Protein AF-A0ABD0NEL8-F1 (afdb_monomer_lite)

Secondary structure (DSSP, 8-state):
---TTEEEEEEEGGGTEEEEEE-SSSS-EEEEEE-GGGS-----EEE-------

Structure (mmCIF, N/CA/C/O backbone):
data_AF-A0ABD0NEL8-F1
#
_entry.id   AF-A0ABD0NEL8-F1
#
loop_
_atom_site.group_PDB
_atom_site.id
_atom_site.type_symbol
_atom_site.label_atom_id
_atom_site.label_alt_id
_atom_site.label_comp_id
_atom_site.label_asym_id
_atom_site.label_entity_id
_atom_site.label_seq_id
_atom_site.pdbx_PDB_ins_code
_atom_site.Cartn_x
_atom_site.Cartn_y
_atom_site.Cartn_z
_atom_site.occupancy
_atom_site.B_iso_or_equiv
_atom_site.auth_seq_id
_atom_site.auth_comp_id
_atom_site.auth_asym_id
_atom_site.auth_atom_id
_atom_site.pdbx_PDB_model_num
ATOM 1 N N . MET A 1 1 ? 11.596 6.579 5.974 1.00 55.12 1 MET A N 1
ATOM 2 C CA . MET A 1 1 ? 10.979 6.187 4.692 1.00 55.12 1 MET A CA 1
ATOM 3 C C . MET A 1 1 ? 11.989 6.548 3.626 1.00 55.12 1 MET A C 1
ATOM 5 O O . MET A 1 1 ? 12.281 7.725 3.491 1.00 55.12 1 MET A O 1
ATOM 9 N N . GLU A 1 2 ? 12.634 5.567 2.997 1.00 55.81 2 GLU A N 1
ATOM 10 C CA . GLU A 1 2 ? 13.539 5.864 1.882 1.00 55.81 2 GLU A CA 1
ATOM 11 C C . GLU A 1 2 ? 12.687 6.336 0.702 1.00 55.81 2 GLU A C 1
ATOM 13 O O . GLU A 1 2 ? 11.809 5.612 0.241 1.00 55.81 2 GLU A O 1
ATOM 18 N N . THR A 1 3 ? 12.872 7.590 0.291 1.00 58.81 3 THR A N 1
ATOM 19 C CA . THR A 1 3 ? 12.055 8.281 -0.722 1.00 58.81 3 THR A CA 1
ATOM 20 C C . THR A 1 3 ? 12.702 8.288 -2.103 1.00 58.81 3 THR A C 1
ATOM 22 O O . THR A 1 3 ? 12.205 8.952 -3.012 1.00 58.81 3 THR A O 1
ATOM 25 N N . ASN A 1 4 ? 13.805 7.559 -2.280 1.00 61.81 4 ASN A N 1
ATOM 26 C CA . ASN A 1 4 ? 14.524 7.490 -3.546 1.00 61.81 4 ASN A CA 1
ATOM 27 C C . ASN A 1 4 ? 13.669 6.742 -4.576 1.00 61.81 4 ASN A C 1
ATOM 29 O O . ASN A 1 4 ? 13.702 5.519 -4.641 1.00 61.81 4 ASN A O 1
ATOM 33 N N . GLY A 1 5 ? 12.879 7.483 -5.358 1.00 65.56 5 GLY A N 1
ATOM 34 C CA . GLY A 1 5 ? 12.099 6.943 -6.474 1.00 65.56 5 GLY A CA 1
ATOM 35 C C . GLY A 1 5 ? 10.616 6.671 -6.202 1.00 65.56 5 GLY A C 1
ATOM 36 O O . GLY A 1 5 ? 9.986 6.007 -7.025 1.00 65.56 5 GLY A O 1
ATOM 37 N N . THR A 1 6 ? 10.027 7.167 -5.106 1.00 67.38 6 THR A N 1
ATOM 38 C CA . THR A 1 6 ? 8.560 7.121 -4.935 1.00 67.38 6 THR A CA 1
ATOM 39 C C . THR A 1 6 ? 7.902 8.104 -5.893 1.00 67.38 6 THR A C 1
ATOM 41 O O . THR A 1 6 ? 8.147 9.304 -5.802 1.00 67.38 6 THR A O 1
ATOM 44 N N . GLN A 1 7 ? 7.055 7.608 -6.793 1.00 72.31 7 GLN A N 1
ATOM 45 C CA . GLN A 1 7 ? 6.409 8.456 -7.801 1.00 72.31 7 GLN A CA 1
ATOM 46 C C . GLN A 1 7 ? 4.921 8.682 -7.544 1.00 72.31 7 GLN A C 1
ATOM 48 O O . GLN A 1 7 ? 4.385 9.711 -7.944 1.00 72.31 7 GLN A O 1
ATOM 53 N N . ILE A 1 8 ? 4.251 7.742 -6.869 1.00 82.19 8 ILE A N 1
ATOM 54 C CA . ILE A 1 8 ? 2.809 7.797 -6.595 1.00 82.19 8 ILE A CA 1
ATOM 55 C C . ILE A 1 8 ? 2.542 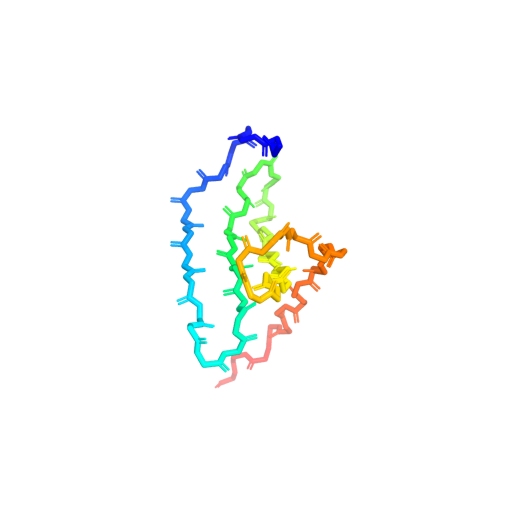7.185 -5.218 1.00 82.19 8 ILE A C 1
ATOM 57 O O . ILE A 1 8 ? 3.139 6.163 -4.868 1.00 82.19 8 ILE A O 1
ATOM 61 N N . LEU A 1 9 ? 1.650 7.811 -4.448 1.00 87.19 9 LEU A N 1
ATOM 62 C CA . LEU A 1 9 ? 1.252 7.400 -3.104 1.00 87.19 9 LEU A CA 1
ATOM 63 C C . LEU A 1 9 ? -0.259 7.581 -2.936 1.00 87.19 9 LEU A C 1
ATOM 65 O O . LEU A 1 9 ? -0.794 8.616 -3.328 1.00 87.19 9 LEU A O 1
ATOM 69 N N . ASP A 1 10 ? -0.918 6.586 -2.344 1.00 88.75 10 ASP A N 1
ATOM 70 C CA . ASP A 1 10 ? -2.351 6.612 -2.040 1.00 88.75 10 ASP A CA 1
ATOM 71 C C . ASP A 1 10 ? -2.645 6.007 -0.658 1.00 88.75 10 ASP A C 1
ATOM 73 O O . ASP A 1 10 ? -1.949 5.094 -0.198 1.00 88.75 10 ASP A O 1
ATOM 77 N N . PHE A 1 11 ? -3.680 6.525 0.007 1.00 88.00 11 PHE A N 1
ATOM 78 C CA . PHE A 1 11 ? -4.138 6.064 1.314 1.00 88.00 11 PHE A CA 1
ATOM 79 C C . PHE A 1 11 ? -5.561 5.507 1.241 1.00 88.00 11 PHE A C 1
ATOM 81 O O . PHE A 1 11 ? -6.543 6.232 1.075 1.00 88.00 11 PHE A O 1
ATOM 88 N N . ILE A 1 12 ? -5.684 4.204 1.473 1.00 88.31 12 ILE A N 1
ATOM 89 C CA . ILE A 1 12 ? -6.952 3.483 1.495 1.00 88.31 12 ILE A CA 1
ATOM 90 C C . ILE A 1 12 ? -7.526 3.565 2.913 1.00 88.31 12 ILE A C 1
ATOM 92 O O . ILE A 1 12 ? -7.268 2.713 3.765 1.00 88.31 12 ILE A O 1
ATOM 96 N N . TYR A 1 13 ? -8.325 4.606 3.171 1.00 85.06 13 TYR A N 1
ATOM 97 C CA . TYR A 1 13 ? -8.813 4.953 4.516 1.00 85.06 13 TYR A CA 1
ATOM 98 C C . TYR A 1 13 ? -9.582 3.822 5.205 1.00 85.06 13 TYR A C 1
ATOM 100 O O . TYR A 1 13 ? -9.390 3.562 6.389 1.00 85.06 13 TYR A O 1
ATOM 108 N N . ARG A 1 14 ? -10.432 3.112 4.453 1.00 86.75 14 ARG A N 1
ATOM 109 C CA . A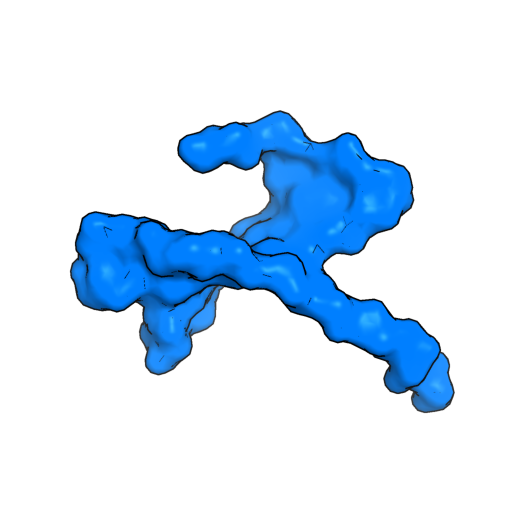RG A 1 14 ? -11.223 1.982 4.966 1.00 86.75 14 ARG A CA 1
ATOM 110 C C . ARG A 1 14 ? -10.345 0.836 5.474 1.00 86.75 14 ARG A C 1
ATOM 112 O O . ARG A 1 14 ? -10.732 0.142 6.406 1.00 86.75 14 ARG A O 1
ATOM 119 N N . GLU A 1 15 ? -9.199 0.627 4.839 1.00 87.19 15 GLU A N 1
ATOM 120 C CA . GLU A 1 15 ? -8.282 -0.474 5.139 1.00 87.19 15 GLU A CA 1
ATOM 121 C C . GLU A 1 15 ? -7.130 -0.038 6.046 1.00 87.19 15 GLU A C 1
ATOM 123 O O . GLU A 1 15 ? -6.279 -0.858 6.393 1.00 87.19 15 GLU A O 1
ATOM 128 N N . GLU A 1 16 ? -7.104 1.252 6.403 1.00 90.00 16 GLU A N 1
ATOM 129 C CA . GLU A 1 16 ? -5.976 1.910 7.049 1.00 90.00 16 GLU A CA 1
ATOM 130 C C . GLU A 1 16 ? -4.658 1.538 6.350 1.00 90.00 16 GLU A C 1
ATOM 132 O O . GLU A 1 16 ? -3.702 1.141 7.006 1.00 90.00 16 GLU A O 1
ATOM 137 N N . SER A 1 17 ? -4.603 1.588 5.016 1.00 89.75 17 SER A N 1
ATOM 138 C CA . SER A 1 17 ? -3.440 1.135 4.239 1.00 89.75 17 SER A CA 1
ATOM 139 C C . SER A 1 17 ? -2.815 2.285 3.460 1.00 89.75 17 SER A C 1
ATOM 141 O O . SER A 1 17 ? -3.515 3.012 2.762 1.00 89.75 17 SER A O 1
ATOM 143 N N . LEU A 1 18 ? -1.496 2.441 3.559 1.00 89.56 18 LEU A N 1
ATOM 144 C CA . LEU A 1 18 ? -0.707 3.294 2.679 1.00 89.56 18 LEU A CA 1
ATOM 145 C C . LEU A 1 18 ? -0.083 2.425 1.595 1.00 89.56 18 LEU A C 1
ATOM 147 O O . LEU A 1 18 ? 0.681 1.514 1.916 1.00 89.56 18 LEU A O 1
ATOM 151 N N . CYS A 1 19 ? -0.342 2.747 0.334 1.00 89.38 19 CYS A N 1
ATOM 152 C CA . CYS A 1 19 ? 0.297 2.106 -0.804 1.00 89.38 19 CYS A CA 1
ATOM 153 C C . CYS A 1 19 ? 1.128 3.117 -1.592 1.00 89.38 19 CYS A C 1
ATOM 155 O O . CYS A 1 19 ? 0.773 4.289 -1.707 1.00 89.38 19 CYS A O 1
ATOM 157 N N . TRP A 1 20 ? 2.259 2.673 -2.131 1.00 89.00 20 TRP A N 1
ATOM 158 C CA . TRP A 1 20 ? 3.127 3.514 -2.944 1.00 89.00 20 TRP A CA 1
ATOM 159 C C . 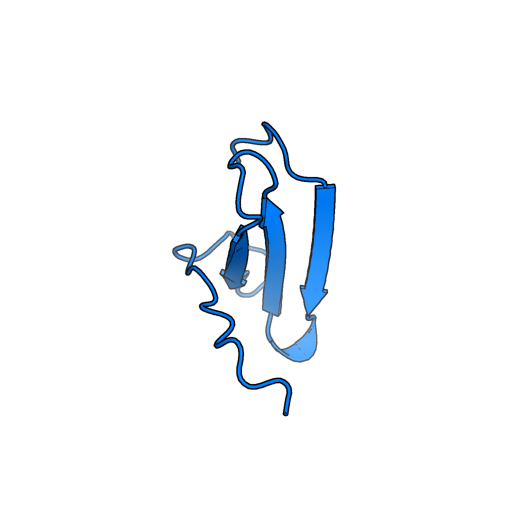TRP A 1 20 ? 3.816 2.715 -4.043 1.00 89.00 20 TRP A C 1
ATOM 161 O O . TRP A 1 20 ? 4.143 1.535 -3.887 1.00 89.00 20 TRP A O 1
ATOM 171 N N . LEU A 1 21 ? 4.055 3.390 -5.164 1.00 87.06 21 LEU A N 1
ATOM 172 C CA . LEU A 1 21 ? 4.810 2.855 -6.285 1.00 87.06 21 LEU A CA 1
ATOM 173 C C . LEU A 1 21 ? 6.255 3.351 -6.201 1.00 87.06 21 LEU A C 1
ATOM 175 O O . LEU A 1 21 ? 6.513 4.557 -6.246 1.00 87.06 21 LEU A O 1
ATOM 179 N N . SER A 1 22 ? 7.189 2.410 -6.086 1.00 84.06 22 SER A N 1
ATOM 180 C CA . SER A 1 22 ? 8.622 2.682 -6.176 1.00 84.06 22 SER A CA 1
ATOM 181 C C . SER A 1 22 ? 9.110 2.373 -7.585 1.00 84.06 22 SER A C 1
ATOM 183 O O . SER A 1 22 ? 9.019 1.227 -8.027 1.00 84.06 22 SER A O 1
ATOM 185 N N . LEU A 1 23 ? 9.637 3.385 -8.278 1.00 77.88 23 LEU A N 1
ATOM 186 C CA . LEU A 1 23 ? 10.300 3.232 -9.580 1.00 77.88 23 LEU A CA 1
ATOM 187 C C . LEU A 1 23 ? 11.828 3.202 -9.459 1.00 77.88 23 LEU A C 1
ATOM 189 O O . LEU A 1 23 ? 12.535 3.430 -10.433 1.00 77.88 23 LEU A O 1
ATOM 193 N N . ALA A 1 24 ? 12.357 2.926 -8.265 1.00 68.75 24 ALA A N 1
ATOM 194 C CA . ALA A 1 24 ? 13.800 2.822 -8.040 1.00 68.75 24 ALA A CA 1
ATOM 195 C C . ALA A 1 24 ? 14.460 1.633 -8.771 1.00 68.75 24 ALA A C 1
ATOM 197 O O . ALA A 1 24 ? 15.680 1.508 -8.754 1.00 68.75 24 ALA A O 1
ATOM 198 N N . GLN A 1 25 ? 13.662 0.739 -9.362 1.00 62.66 25 GLN A N 1
ATOM 199 C CA . GLN A 1 25 ? 14.101 -0.434 -10.114 1.00 62.66 25 GLN A CA 1
ATOM 200 C C . GLN A 1 25 ? 13.394 -0.437 -11.475 1.00 62.66 25 GLN A C 1
ATOM 202 O O . GLN A 1 25 ? 12.244 -0.006 -11.565 1.00 62.66 25 GLN A O 1
ATOM 207 N N . ASP A 1 26 ? 14.067 -0.955 -12.507 1.00 64.12 26 ASP A N 1
ATOM 208 C CA . ASP A 1 26 ? 13.602 -1.007 -13.909 1.00 64.12 26 ASP A CA 1
ATOM 209 C C . ASP A 1 26 ? 12.195 -1.616 -14.064 1.00 64.12 26 ASP A C 1
ATOM 211 O O . ASP A 1 26 ? 11.461 -1.329 -15.008 1.00 64.12 26 ASP A O 1
ATOM 215 N N . THR A 1 27 ? 11.791 -2.432 -13.092 1.00 72.38 27 THR A N 1
ATOM 216 C CA . THR A 1 27 ? 10.423 -2.897 -12.889 1.00 72.38 27 THR A CA 1
ATOM 217 C C . THR A 1 27 ? 9.813 -2.154 -11.702 1.00 72.38 27 THR A C 1
ATOM 219 O O . THR A 1 27 ? 10.177 -2.428 -10.555 1.00 72.38 27 THR A O 1
ATOM 222 N N . GLY A 1 28 ? 8.882 -1.231 -11.950 1.00 79.62 28 GLY A N 1
ATOM 223 C CA . GLY A 1 28 ? 8.158 -0.543 -10.879 1.00 79.62 28 GLY A CA 1
ATOM 224 C C . GLY A 1 28 ? 7.525 -1.533 -9.893 1.00 79.62 28 GLY A C 1
ATOM 225 O O . GLY A 1 28 ? 6.888 -2.505 -10.299 1.00 79.62 28 GLY A O 1
ATOM 226 N N . GLN A 1 29 ? 7.708 -1.300 -8.592 1.00 85.94 29 GLN A N 1
ATOM 227 C CA . GLN A 1 29 ? 7.201 -2.170 -7.528 1.00 85.94 29 GLN A CA 1
ATOM 228 C C . GLN A 1 29 ? 6.129 -1.460 -6.713 1.00 85.94 29 GLN A C 1
ATOM 230 O O . GLN A 1 29 ? 6.364 -0.378 -6.170 1.00 85.94 29 GLN A O 1
ATOM 235 N N . LEU A 1 30 ? 4.967 -2.102 -6.592 1.00 87.31 30 LEU A N 1
ATOM 236 C CA . LEU A 1 30 ? 3.895 -1.654 -5.714 1.00 87.31 30 LEU A CA 1
ATOM 237 C C . LEU A 1 30 ? 4.104 -2.225 -4.309 1.00 87.31 30 LEU A C 1
ATOM 239 O O . LEU A 1 30 ? 4.227 -3.439 -4.124 1.00 87.31 30 LEU A O 1
ATOM 243 N N . TRP A 1 31 ? 4.118 -1.339 -3.323 1.00 89.19 31 TRP A N 1
ATOM 244 C CA . TRP A 1 31 ? 4.247 -1.661 -1.909 1.00 89.19 31 TRP A CA 1
ATOM 245 C C . TRP A 1 31 ? 3.036 -1.143 -1.153 1.00 89.19 31 TRP A C 1
ATOM 247 O O . TRP A 1 31 ? 2.513 -0.085 -1.491 1.00 89.19 31 TRP A O 1
ATOM 257 N N . CYS A 1 32 ? 2.634 -1.854 -0.104 1.00 90.69 32 CYS A N 1
ATOM 258 C CA . CYS A 1 32 ? 1.632 -1.376 0.836 1.00 90.69 32 CYS A CA 1
ATOM 259 C C . CYS A 1 32 ? 2.070 -1.645 2.283 1.00 90.69 32 CYS A C 1
ATOM 261 O O . CYS A 1 32 ? 2.837 -2.569 2.564 1.00 90.69 32 CYS A O 1
ATOM 263 N N . ALA A 1 33 ? 1.587 -0.834 3.218 1.00 91.50 33 ALA A N 1
ATOM 264 C CA . ALA A 1 33 ? 1.757 -1.018 4.655 1.00 91.50 33 ALA A CA 1
ATOM 265 C C . ALA A 1 33 ? 0.507 -0.518 5.383 1.00 91.50 33 ALA A C 1
ATOM 267 O O . ALA A 1 33 ? -0.036 0.529 5.035 1.00 91.50 33 ALA A O 1
ATOM 268 N N . ARG A 1 34 ? 0.061 -1.229 6.422 1.00 91.00 34 ARG A N 1
ATOM 269 C CA . ARG A 1 34 ? -1.040 -0.748 7.262 1.00 91.00 34 ARG A CA 1
ATOM 270 C C . ARG A 1 34 ? -0.559 0.365 8.184 1.00 91.00 34 ARG A C 1
ATOM 272 O O . ARG A 1 34 ? 0.536 0.297 8.726 1.00 91.00 34 ARG A O 1
ATOM 279 N N . MET A 1 35 ? -1.407 1.352 8.409 1.00 86.50 35 MET A N 1
ATOM 280 C CA . MET A 1 35 ? -1.252 2.440 9.362 1.00 86.50 35 MET A CA 1
ATOM 281 C C . MET A 1 35 ? -2.381 2.397 10.385 1.00 86.50 35 MET A C 1
ATOM 283 O O . MET A 1 35 ? -3.302 3.213 10.355 1.00 86.50 35 MET A O 1
ATOM 287 N N . THR A 1 36 ? -2.314 1.455 11.321 1.00 81.44 36 THR A N 1
ATO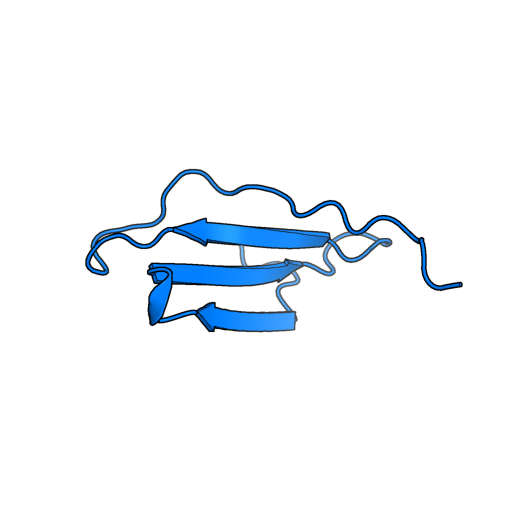M 288 C CA . THR A 1 36 ? -3.366 1.311 12.329 1.00 81.44 36 THR A CA 1
ATOM 289 C C . THR A 1 36 ? -3.482 2.564 13.191 1.00 81.44 36 THR A C 1
ATOM 291 O O . THR A 1 36 ? -2.523 2.980 13.853 1.00 81.44 36 THR A O 1
ATOM 294 N N . LYS A 1 37 ? -4.670 3.186 13.191 1.00 77.06 37 LYS A N 1
ATOM 295 C CA . LYS A 1 37 ? -4.964 4.417 13.947 1.00 77.06 37 LYS A CA 1
ATOM 296 C C . LYS A 1 37 ? -3.963 5.555 13.705 1.00 77.06 37 LYS A C 1
ATOM 298 O O . LYS A 1 37 ? -3.724 6.353 14.611 1.00 77.06 37 LYS A O 1
ATOM 303 N N . LEU A 1 38 ? -3.336 5.602 12.525 1.00 70.44 38 LEU A N 1
ATOM 304 C CA . LEU A 1 38 ? -2.312 6.594 12.165 1.00 70.44 38 LEU A CA 1
ATOM 305 C C . LEU A 1 38 ? -1.073 6.600 13.090 1.00 70.44 38 LEU A C 1
ATOM 307 O O . LEU A 1 38 ? -0.328 7.576 13.110 1.00 70.44 38 LEU A O 1
ATOM 311 N N . LYS A 1 39 ? -0.834 5.533 13.870 1.00 77.81 39 LYS A N 1
ATOM 312 C CA . LYS A 1 39 ? 0.247 5.500 14.877 1.00 77.81 39 LYS A CA 1
ATOM 313 C C . LYS A 1 39 ? 1.594 4.998 14.356 1.00 77.81 39 LYS A C 1
ATOM 315 O O . LYS A 1 39 ? 2.583 5.072 15.078 1.00 77.81 39 LYS A O 1
ATOM 320 N N . GLY A 1 40 ? 1.644 4.498 13.127 1.00 78.31 40 GLY A N 1
ATOM 321 C CA . GLY A 1 40 ? 2.870 4.013 12.503 1.00 78.31 40 GLY A CA 1
ATOM 322 C C . GLY A 1 40 ? 2.587 2.978 11.427 1.00 78.31 40 GLY A C 1
ATOM 323 O O . GLY A 1 40 ? 1.487 2.434 11.355 1.00 78.31 40 GLY A O 1
ATOM 324 N N . PHE A 1 41 ? 3.587 2.726 10.589 1.00 82.19 41 PHE A N 1
ATOM 325 C CA . PHE A 1 41 ? 3.511 1.721 9.537 1.00 82.19 41 PHE A CA 1
ATOM 326 C C . PHE A 1 41 ? 3.759 0.328 10.110 1.00 82.19 41 PHE A C 1
ATOM 328 O O . PHE A 1 41 ? 4.721 0.116 10.849 1.00 82.19 41 PHE A O 1
ATOM 335 N N . SER A 1 42 ? 2.918 -0.629 9.732 1.00 84.00 42 SER A N 1
ATOM 336 C CA . SER A 1 42 ? 3.222 -2.048 9.850 1.00 84.00 42 SER A CA 1
ATOM 337 C C . SER A 1 42 ? 4.394 -2.415 8.944 1.00 84.00 42 SER A C 1
ATOM 339 O O . SER A 1 42 ? 4.864 -1.612 8.133 1.00 84.00 42 SER A O 1
ATOM 341 N N . GLU A 1 43 ? 4.815 -3.675 9.014 1.00 85.44 43 GLU A N 1
ATOM 342 C CA . GLU A 1 43 ? 5.721 -4.222 8.013 1.00 85.44 43 GLU A CA 1
ATOM 343 C C . GLU A 1 43 ? 5.159 -3.996 6.597 1.00 85.44 43 GLU A C 1
ATOM 345 O O . GLU A 1 43 ? 3.959 -4.174 6.340 1.00 85.44 43 GLU A O 1
ATOM 350 N N . LYS A 1 44 ? 6.038 -3.533 5.701 1.00 88.25 44 LYS A N 1
ATOM 351 C CA . LYS A 1 44 ? 5.720 -3.300 4.292 1.00 88.25 44 LYS A CA 1
ATOM 352 C C . LYS A 1 44 ? 5.630 -4.637 3.563 1.00 88.25 44 LYS A C 1
ATOM 354 O O . LYS A 1 44 ? 6.476 -5.505 3.753 1.00 88.25 44 LYS A O 1
ATOM 359 N N . HIS A 1 45 ? 4.656 -4.777 2.677 1.00 89.56 45 HIS A N 1
ATOM 360 C CA . HIS A 1 45 ? 4.507 -5.953 1.829 1.00 89.56 45 HIS A CA 1
ATOM 361 C C . HIS A 1 45 ? 4.491 -5.545 0.358 1.00 89.56 45 HIS A C 1
ATOM 363 O O . HIS A 1 45 ? 3.896 -4.535 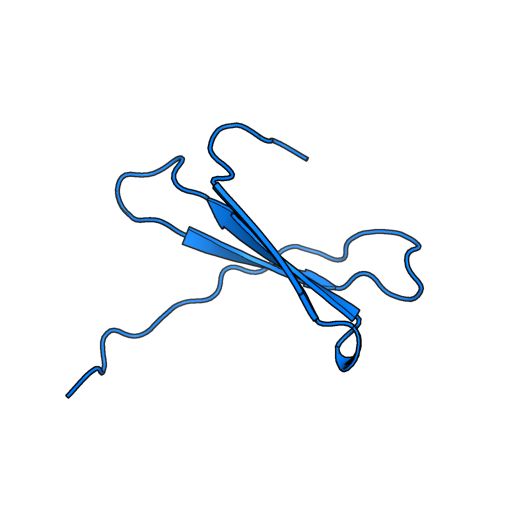-0.022 1.00 89.5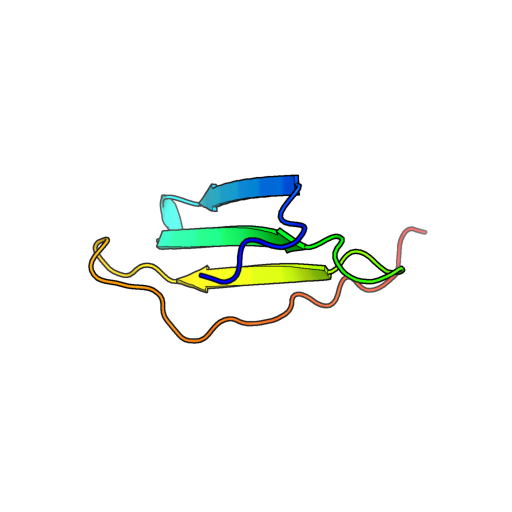6 45 HIS A O 1
ATOM 369 N N . GLN A 1 46 ? 5.182 -6.328 -0.469 1.00 90.06 46 GLN A N 1
ATOM 370 C CA . GLN A 1 46 ? 5.209 -6.134 -1.913 1.00 90.06 46 GLN A CA 1
ATOM 371 C C . GLN A 1 46 ? 3.964 -6.770 -2.533 1.00 90.06 46 GLN A C 1
ATOM 373 O O . GLN A 1 46 ? 3.705 -7.960 -2.335 1.00 90.06 46 GLN A O 1
ATOM 378 N N . ILE A 1 47 ? 3.228 -6.001 -3.331 1.00 87.94 47 ILE A N 1
ATOM 379 C CA . ILE A 1 47 ? 2.111 -6.514 -4.119 1.00 87.94 47 ILE A CA 1
ATOM 380 C C . ILE A 1 47 ? 2.669 -7.101 -5.413 1.00 87.94 47 ILE A C 1
ATOM 382 O O . ILE A 1 47 ? 3.250 -6.400 -6.243 1.00 87.94 47 ILE A O 1
ATOM 386 N N . ARG A 1 48 ? 2.499 -8.413 -5.590 1.00 84.56 48 ARG A N 1
ATOM 387 C CA . ARG A 1 48 ? 2.843 -9.101 -6.837 1.00 84.56 48 ARG A CA 1
ATOM 388 C C . ARG A 1 48 ? 1.660 -9.003 -7.791 1.00 84.56 48 ARG A C 1
ATOM 390 O O . ARG A 1 48 ? 0.677 -9.720 -7.633 1.00 84.56 48 ARG A O 1
ATOM 397 N N . ILE A 1 49 ? 1.760 -8.112 -8.771 1.00 74.25 49 ILE A N 1
ATOM 398 C CA . ILE A 1 49 ? 0.775 -8.013 -9.848 1.00 74.25 49 ILE A CA 1
ATOM 399 C C . ILE A 1 49 ? 1.074 -9.142 -10.839 1.00 74.25 49 ILE A C 1
ATOM 401 O O . ILE A 1 49 ? 2.075 -9.101 -11.552 1.00 74.25 49 ILE A O 1
ATOM 405 N N . GLY A 1 50 ? 0.245 -10.187 -10.846 1.00 72.19 50 GLY A N 1
ATOM 406 C CA . GLY A 1 50 ? 0.316 -11.222 -11.876 1.00 72.19 50 GLY A CA 1
ATOM 407 C C . GLY A 1 50 ? -0.096 -10.634 -13.225 1.00 72.19 50 GLY A C 1
ATOM 408 O O . GLY A 1 50 ? -1.147 -10.007 -13.317 1.00 72.19 50 GLY A O 1
ATOM 409 N N . GLN A 1 51 ? 0.707 -10.838 -14.270 1.00 63.69 51 GLN A N 1
ATOM 410 C CA . GLN A 1 51 ? 0.413 -10.373 -15.634 1.00 63.69 51 GLN A CA 1
ATOM 411 C C . GLN A 1 51 ? -0.679 -11.213 -16.329 1.00 63.69 51 GLN A C 1
ATOM 413 O O . GLN A 1 51 ? -0.506 -11.645 -17.462 1.00 63.69 51 GLN A O 1
ATOM 418 N N . ASN A 1 52 ? -1.812 -11.456 -15.670 1.00 57.66 52 ASN A N 1
ATOM 419 C CA . ASN A 1 52 ? -3.002 -12.013 -16.320 1.00 57.66 52 ASN A CA 1
ATOM 420 C C . ASN A 1 52 ? -3.953 -10.874 -16.697 1.00 57.66 52 ASN A C 1
ATOM 422 O O . ASN A 1 52 ? -5.019 -10.710 -16.113 1.00 57.66 52 ASN A O 1
ATOM 426 N N . LEU A 1 53 ? -3.520 -10.061 -17.658 1.00 56.59 53 LEU A N 1
ATOM 427 C CA . LEU A 1 53 ? -4.410 -9.208 -18.437 1.00 56.59 53 LEU A CA 1
ATOM 428 C C . LEU A 1 53 ? -4.607 -9.929 -19.769 1.00 56.59 53 LEU A C 1
ATOM 430 O O . LEU A 1 53 ? -3.806 -9.762 -20.687 1.00 56.59 53 LEU A O 1
ATOM 434 N N . GLN A 1 54 ? -5.599 -10.817 -19.798 1.00 50.47 54 GLN A N 1
ATOM 435 C CA . GLN A 1 54 ? -6.096 -11.434 -21.025 1.00 50.47 54 GLN A CA 1
ATOM 436 C C . GLN A 1 54 ? -7.224 -10.585 -21.604 1.00 50.47 54 GLN A C 1
ATOM 438 O O . GLN A 1 54 ? -8.037 -10.080 -20.796 1.00 50.47 54 GLN A O 1
#

Radius of gyration: 12.18 Å; chains: 1; bounding box: 26×20×36 Å

Organism: Cirrhinus mrigala (NCBI:txid683832)

Sequence (54 aa):
METNGTQILDFIYREESLCWLSLAQDTGQLWCARMTKLKGFSEKHQIRIGQNLQ

Foldseek 3Di:
DPPQAWDDWDAPPVQQKIWTWGPNDVDIWIKMFHCVVVPDTDDIDTDDDDPPPD

pLDDT: mean 78.68, std 11.66, range [50.47, 91.5]